Protein AF-A0A9P0CYR9-F1 (afdb_monomer)

Foldseek 3Di:
DLVVVVVVCVVVVHDRDDPVVVVCCCCPVVVDDPDDPDFFDQPLVVCLVPDDPVVVVVSVVVSVVVVVVVVVVVVVVVVLVVVVVVDVVRDDDDDDPRGPPPDDLVVCVVVCVDPPVCNVVVVPDDDPVPDDPPDDDPDPDDPPDDDDDD

Organism: NCBI:txid3402493

pLDDT: mean 78.31, std 15.94, range [38.94, 95.25]

Mean predicted aligned error: 15.45 Å

Radius of gyration: 25.43 Å; Cα contacts (8 Å, |Δi|>4): 50; chains: 1; bounding box: 48×39×93 Å

Structure (mmCIF, N/CA/C/O backbone):
data_AF-A0A9P0CYR9-F1
#
_entry.id   AF-A0A9P0CYR9-F1
#
loop_
_atom_site.group_PDB
_atom_site.id
_atom_site.type_symbol
_atom_site.label_atom_id
_atom_site.label_alt_id
_atom_site.label_comp_id
_atom_site.label_asym_id
_atom_site.label_entity_id
_atom_site.label_seq_id
_atom_site.pdbx_PDB_ins_code
_atom_site.Cartn_x
_atom_site.Cartn_y
_atom_site.Cartn_z
_atom_site.occupancy
_atom_site.B_iso_or_equiv
_atom_site.auth_seq_id
_atom_site.auth_comp_id
_atom_site.auth_asym_id
_atom_site.auth_atom_id
_atom_site.pdbx_PDB_model_num
ATOM 1 N N . MET A 1 1 ? -3.070 -1.957 25.810 1.00 81.44 1 MET A N 1
ATOM 2 C CA . MET A 1 1 ? -4.239 -2.705 26.328 1.00 81.44 1 MET A CA 1
ATOM 3 C C . MET A 1 1 ? -4.023 -3.271 27.723 1.00 81.44 1 MET A C 1
ATOM 5 O O . MET A 1 1 ? -4.821 -2.925 28.572 1.00 81.44 1 MET A O 1
ATOM 9 N N . TYR A 1 2 ? -2.963 -4.042 28.016 1.00 88.56 2 TYR A N 1
ATOM 10 C CA . TYR A 1 2 ? -2.731 -4.506 29.400 1.00 88.56 2 TYR A CA 1
ATOM 11 C C . TYR A 1 2 ? -2.568 -3.353 30.411 1.00 88.56 2 TYR A C 1
ATOM 13 O O . TYR A 1 2 ? -3.182 -3.387 31.467 1.00 88.56 2 TYR A O 1
ATOM 21 N N . ASN A 1 3 ? -1.827 -2.295 30.061 1.00 89.56 3 ASN A N 1
ATOM 22 C CA . ASN A 1 3 ? -1.680 -1.123 30.939 1.00 89.56 3 ASN A CA 1
ATOM 23 C C . ASN A 1 3 ? -3.030 -0.438 31.219 1.00 89.56 3 ASN A C 1
ATOM 25 O O . ASN A 1 3 ? -3.368 -0.225 32.373 1.00 89.56 3 ASN A O 1
ATOM 29 N N . LEU A 1 4 ? -3.847 -0.223 30.178 1.00 88.94 4 LEU A N 1
ATOM 30 C CA . LEU A 1 4 ? -5.212 0.311 30.312 1.00 88.94 4 LEU A CA 1
ATOM 31 C C . LEU A 1 4 ? -6.117 -0.598 31.165 1.00 88.94 4 LEU A C 1
ATOM 33 O O . LEU A 1 4 ? -6.964 -0.123 31.911 1.00 88.94 4 LEU A O 1
ATOM 37 N N . PHE A 1 5 ? -5.939 -1.920 31.072 1.00 89.75 5 PHE A N 1
ATOM 38 C CA . PHE A 1 5 ? -6.630 -2.877 31.936 1.00 89.75 5 PHE A CA 1
ATOM 39 C C . PHE A 1 5 ? -6.217 -2.707 33.405 1.00 89.75 5 PHE A C 1
ATOM 41 O O . PHE A 1 5 ? -7.084 -2.666 34.271 1.00 89.75 5 PHE A O 1
ATOM 48 N N . MET A 1 6 ? -4.921 -2.543 33.683 1.00 90.56 6 MET A N 1
ATOM 49 C CA . MET A 1 6 ? -4.426 -2.289 35.040 1.00 90.56 6 MET A CA 1
ATOM 50 C C . MET A 1 6 ? -4.926 -0.951 35.595 1.00 90.56 6 MET A C 1
ATOM 52 O O . MET A 1 6 ? -5.326 -0.891 36.754 1.00 90.56 6 MET A O 1
ATOM 56 N N . GLU A 1 7 ? -4.966 0.098 34.772 1.00 93.44 7 GLU A N 1
ATOM 57 C CA . GLU A 1 7 ? -5.565 1.392 35.127 1.00 93.44 7 GLU A CA 1
ATOM 58 C C . GLU A 1 7 ? -7.043 1.227 35.508 1.00 93.44 7 GLU A C 1
ATOM 60 O O . GLU A 1 7 ? -7.454 1.668 36.580 1.00 93.44 7 GLU A O 1
ATOM 65 N N . LYS A 1 8 ? -7.821 0.481 34.712 1.00 92.31 8 LYS A N 1
ATOM 66 C CA . LYS A 1 8 ? -9.231 0.189 35.012 1.00 92.31 8 LYS A CA 1
ATOM 67 C C . LYS A 1 8 ? -9.417 -0.641 36.286 1.00 92.31 8 LYS A C 1
ATOM 69 O O . LYS A 1 8 ? -10.364 -0.418 37.036 1.00 92.31 8 LYS A O 1
ATOM 74 N N . CYS A 1 9 ? -8.529 -1.599 36.547 1.00 91.00 9 CYS A N 1
ATOM 75 C CA . CYS A 1 9 ? -8.535 -2.365 37.793 1.00 91.00 9 CYS A CA 1
ATOM 76 C C . CYS A 1 9 ? -8.263 -1.468 39.006 1.00 91.00 9 CYS A C 1
ATOM 78 O O . CYS A 1 9 ? -8.952 -1.609 40.013 1.00 91.00 9 CYS A O 1
ATOM 80 N N . ASN A 1 10 ? -7.334 -0.515 38.890 1.00 91.12 10 ASN A N 1
ATOM 81 C CA . ASN A 1 10 ? -7.050 0.456 39.946 1.00 91.12 10 ASN A CA 1
ATOM 82 C C . ASN A 1 10 ? -8.242 1.388 40.206 1.00 91.12 10 ASN A C 1
ATOM 84 O O . ASN A 1 10 ? -8.596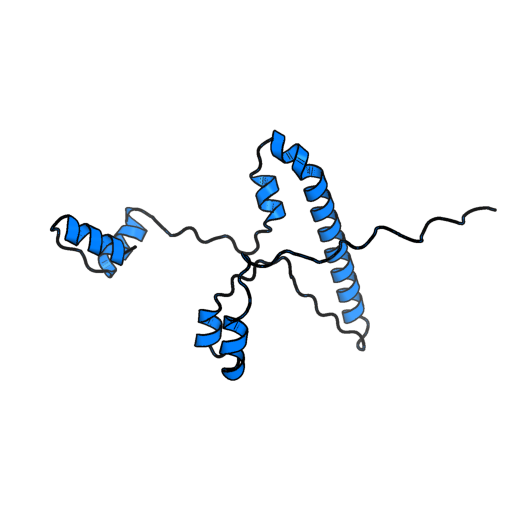 1.600 41.364 1.00 91.12 10 ASN A O 1
ATOM 88 N N . GLU A 1 11 ? -8.897 1.892 39.154 1.00 94.00 11 GLU A N 1
ATOM 89 C CA . GLU A 1 11 ? -10.124 2.699 39.273 1.00 94.00 11 GLU A CA 1
ATOM 90 C C . GLU A 1 11 ? -11.246 1.942 39.996 1.00 94.00 11 GLU A C 1
ATOM 92 O O . GLU A 1 11 ? -11.942 2.502 40.837 1.00 94.00 11 GLU A O 1
ATOM 97 N N . ASN A 1 12 ? -11.396 0.651 39.698 1.00 91.50 12 ASN A N 1
ATOM 98 C CA . ASN A 1 12 ? -12.435 -0.205 40.266 1.00 91.50 12 ASN A CA 1
ATOM 99 C C . ASN A 1 12 ? -12.004 -0.910 41.570 1.00 91.50 12 ASN A C 1
ATOM 101 O O . ASN A 1 12 ? -12.670 -1.861 41.982 1.00 91.50 12 ASN A O 1
ATOM 105 N N . GLN A 1 13 ? -10.873 -0.521 42.179 1.00 88.50 13 GLN A N 1
ATOM 106 C CA . GLN A 1 13 ? -10.292 -1.148 43.383 1.00 88.50 13 GLN A CA 1
ATOM 107 C C . GLN A 1 13 ? -10.220 -2.686 43.316 1.00 88.50 13 GLN A C 1
ATOM 109 O O . GLN A 1 13 ? -10.402 -3.395 44.305 1.00 88.50 13 GLN A O 1
ATOM 114 N N . SER A 1 14 ? -9.967 -3.218 42.125 1.00 86.62 14 SER A N 1
ATOM 115 C CA . SER A 1 14 ? -9.907 -4.649 41.849 1.00 86.62 14 SER A CA 1
ATOM 116 C C . SER A 1 14 ? -8.460 -5.096 41.668 1.00 86.62 14 SER A C 1
ATOM 118 O O . SER A 1 14 ? -7.631 -4.370 41.121 1.00 86.62 14 SER A O 1
ATOM 120 N N . ILE A 1 15 ? -8.145 -6.320 42.090 1.00 88.25 15 ILE A N 1
ATOM 121 C CA . ILE A 1 15 ? -6.801 -6.882 41.920 1.00 88.25 15 ILE A CA 1
ATOM 122 C C . ILE A 1 15 ? -6.607 -7.264 40.448 1.00 88.25 15 ILE A C 1
ATOM 124 O O . ILE A 1 15 ? -7.309 -8.127 39.918 1.00 88.25 15 ILE A O 1
ATOM 128 N N . GLY A 1 16 ? -5.644 -6.620 39.786 1.00 87.00 16 GLY A N 1
ATOM 129 C CA . GLY A 1 16 ? -5.248 -6.961 38.422 1.00 87.00 16 GLY A CA 1
ATOM 130 C C . GLY A 1 16 ? -4.585 -8.339 38.346 1.00 87.00 16 GLY A C 1
ATOM 131 O O . GLY A 1 16 ? -3.826 -8.737 39.229 1.00 87.00 16 GLY A O 1
ATOM 132 N N . VAL A 1 17 ? -4.861 -9.081 37.274 1.00 91.88 17 VAL A N 1
ATOM 133 C CA . VAL A 1 17 ? -4.193 -10.362 36.996 1.00 91.88 17 VAL A CA 1
ATOM 134 C C . VAL A 1 17 ? -2.848 -10.147 36.305 1.00 91.88 17 VAL A C 1
ATOM 136 O O . VAL A 1 17 ? -2.612 -9.106 35.699 1.00 91.88 17 VAL A O 1
ATOM 139 N N . SER A 1 18 ? -1.977 -11.160 36.330 1.00 92.44 18 SER A N 1
ATOM 140 C CA . SER A 1 18 ? -0.690 -11.097 35.633 1.00 92.44 18 SER A CA 1
ATOM 141 C C . SER A 1 18 ? -0.849 -10.943 34.114 1.00 92.44 18 SER A C 1
ATOM 143 O O . SER A 1 18 ? -1.798 -11.442 33.500 1.00 92.44 18 SER A O 1
ATOM 145 N N . MET A 1 19 ? 0.143 -10.311 33.481 1.00 90.38 19 MET A N 1
ATOM 146 C CA . MET A 1 19 ? 0.186 -10.074 32.033 1.00 90.38 19 MET A CA 1
ATOM 147 C C . MET A 1 19 ? 0.022 -11.351 31.198 1.00 90.38 19 MET A C 1
ATOM 149 O O . MET A 1 19 ? -0.599 -11.321 30.134 1.00 90.38 19 MET A O 1
ATOM 153 N N . ILE A 1 20 ? 0.566 -12.474 31.674 1.00 91.88 20 ILE A N 1
ATOM 154 C CA . ILE A 1 20 ? 0.470 -13.773 30.997 1.00 91.88 20 ILE A CA 1
ATOM 155 C C . ILE A 1 20 ? -0.984 -14.254 31.002 1.00 91.88 20 ILE A C 1
ATOM 157 O O . ILE A 1 20 ? -1.524 -14.604 29.951 1.00 91.88 20 ILE A O 1
ATOM 161 N N . THR A 1 21 ? -1.636 -14.208 32.165 1.00 90.94 21 THR A N 1
ATOM 162 C CA . THR A 1 21 ? -3.043 -14.592 32.318 1.00 90.94 21 THR A CA 1
ATOM 163 C C . THR A 1 21 ? -3.951 -13.695 31.487 1.00 90.94 21 THR A C 1
ATOM 165 O O . THR A 1 21 ? -4.802 -14.208 30.762 1.00 90.94 21 THR A O 1
ATOM 168 N N . TYR A 1 22 ? -3.718 -12.378 31.512 1.00 91.81 22 TYR A N 1
ATOM 169 C CA . TYR A 1 22 ? -4.450 -11.418 30.687 1.00 91.81 22 TYR A CA 1
ATOM 170 C C . TYR A 1 22 ? -4.331 -11.744 29.194 1.00 91.81 22 TYR A C 1
ATOM 172 O O . TYR A 1 22 ? -5.344 -11.864 28.513 1.00 91.81 22 TYR A O 1
ATOM 180 N N . ARG A 1 23 ? -3.107 -11.937 28.679 1.00 88.25 23 ARG A N 1
ATOM 181 C CA . ARG A 1 23 ? -2.881 -12.250 27.258 1.00 88.25 23 ARG A CA 1
ATOM 182 C C . ARG A 1 23 ? -3.541 -13.556 26.839 1.00 88.25 23 ARG A C 1
ATOM 184 O O . ARG A 1 23 ? -4.106 -13.605 25.751 1.00 88.25 23 ARG A O 1
ATOM 191 N N . ARG A 1 24 ? -3.471 -14.586 27.689 1.00 88.62 24 ARG A N 1
ATOM 192 C CA . ARG A 1 24 ? -4.125 -15.871 27.434 1.00 88.62 24 ARG A CA 1
ATOM 193 C C . ARG A 1 24 ? -5.628 -15.670 27.290 1.00 88.62 24 ARG A C 1
ATOM 195 O O . ARG A 1 24 ? -6.148 -15.930 26.220 1.00 88.62 24 ARG A O 1
ATOM 202 N N . ILE A 1 25 ? -6.286 -15.103 28.301 1.00 89.31 25 ILE A N 1
ATOM 203 C CA . ILE A 1 25 ? -7.741 -14.890 28.295 1.00 89.31 25 ILE A CA 1
ATOM 204 C C . ILE A 1 25 ? -8.171 -14.004 27.116 1.00 89.31 25 ILE A C 1
ATOM 206 O O . ILE A 1 25 ? -9.111 -14.336 26.399 1.00 89.31 25 ILE A O 1
ATOM 210 N N . PHE A 1 26 ? -7.458 -12.901 26.878 1.00 88.00 26 PHE A N 1
ATOM 211 C CA . PHE A 1 26 ? -7.749 -11.971 25.786 1.00 88.00 26 PHE A CA 1
ATOM 212 C C . PHE A 1 26 ? -7.683 -12.652 24.409 1.00 88.00 26 PHE A C 1
ATOM 214 O O . PHE A 1 26 ? -8.552 -12.434 23.568 1.00 88.00 26 PHE A O 1
ATOM 221 N N . GLY A 1 27 ? -6.670 -13.496 24.194 1.00 82.25 27 GLY A N 1
ATOM 222 C CA . GLY A 1 27 ? -6.448 -14.179 22.922 1.00 82.25 27 GLY A CA 1
ATOM 223 C C . GLY A 1 27 ? -7.226 -15.484 22.737 1.00 82.25 27 GLY A C 1
ATOM 224 O O . GLY A 1 27 ? -7.511 -15.827 21.597 1.00 82.25 27 GLY A O 1
ATOM 225 N N . THR A 1 28 ? -7.561 -16.219 23.803 1.00 84.69 28 THR A N 1
ATOM 226 C CA . THR A 1 28 ? -8.209 -17.543 23.703 1.00 84.69 28 THR A CA 1
ATOM 227 C C . THR A 1 28 ? -9.697 -17.507 24.020 1.00 84.69 28 THR A C 1
ATOM 229 O O . THR A 1 28 ? -10.479 -18.051 23.252 1.00 84.69 28 THR A O 1
ATOM 232 N N . GLU A 1 29 ? -10.099 -16.854 25.113 1.00 85.81 29 GLU A N 1
ATOM 233 C CA . GLU 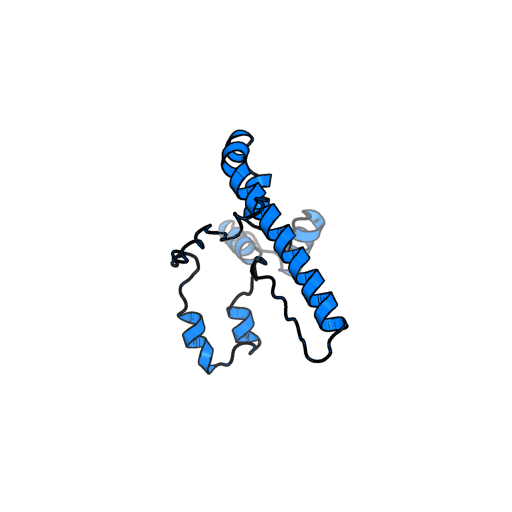A 1 29 ? -11.497 -16.859 25.577 1.00 85.81 29 GLU A CA 1
ATOM 234 C C . GLU A 1 29 ? -12.339 -15.837 24.816 1.00 85.81 29 GLU A C 1
ATOM 236 O O . GLU A 1 29 ? -13.432 -16.133 24.345 1.00 85.81 29 GLU A O 1
ATOM 241 N N . TYR A 1 30 ? -11.806 -14.626 24.649 1.00 84.00 30 TYR A N 1
ATOM 242 C CA . TYR A 1 30 ? -12.479 -13.575 23.884 1.00 84.00 30 TYR A CA 1
ATOM 243 C C . TYR A 1 30 ? -12.152 -13.633 22.392 1.00 84.00 30 TYR A C 1
ATOM 245 O O . TYR A 1 30 ? -12.805 -12.959 21.597 1.00 84.00 30 TYR A O 1
ATOM 253 N N . ASN A 1 31 ? -11.119 -14.403 22.02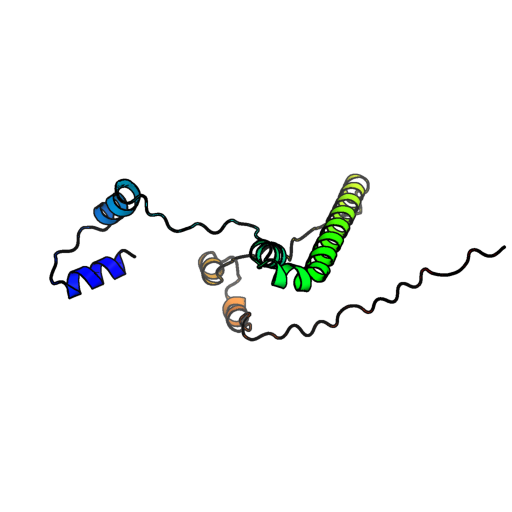1 1.00 80.12 31 ASN A N 1
ATOM 254 C CA . ASN A 1 31 ? -10.563 -14.473 20.669 1.00 80.12 31 ASN A CA 1
ATOM 255 C C . ASN A 1 31 ? -10.341 -13.077 20.051 1.00 80.12 31 ASN A C 1
ATOM 257 O O . ASN A 1 31 ? -10.485 -12.857 18.845 1.00 80.12 31 ASN A O 1
ATOM 261 N N . MET A 1 32 ? -10.025 -12.098 20.905 1.00 80.25 32 MET A N 1
ATOM 262 C CA . MET A 1 32 ? -9.778 -10.730 20.494 1.00 80.25 32 MET A CA 1
ATOM 263 C C . MET A 1 32 ? -8.317 -10.634 20.086 1.00 80.25 32 MET A C 1
ATOM 265 O O . MET A 1 32 ? -7.392 -10.870 20.863 1.00 80.25 32 MET A O 1
ATOM 269 N N . SER A 1 33 ? -8.101 -10.268 18.833 1.00 76.25 33 SER A N 1
ATOM 270 C CA . SER A 1 33 ? -6.782 -9.942 18.318 1.00 76.25 33 SER A CA 1
ATOM 271 C C . SER A 1 33 ? -6.821 -8.550 17.714 1.00 76.25 33 SER A C 1
ATOM 273 O O . SER A 1 33 ? -7.857 -8.084 17.238 1.00 76.25 33 SER A O 1
ATOM 275 N N . PHE A 1 34 ? -5.688 -7.852 17.757 1.00 75.44 34 PHE A N 1
ATOM 276 C CA . PHE A 1 34 ? -5.584 -6.599 17.028 1.00 75.44 34 PHE A CA 1
ATOM 277 C C . PHE A 1 34 ? -5.717 -6.892 15.541 1.00 75.44 34 PHE A C 1
ATOM 279 O O . PHE A 1 34 ? -5.024 -7.768 15.013 1.00 75.44 34 PHE A O 1
ATOM 286 N N . PHE A 1 35 ? -6.591 -6.135 14.878 1.00 75.88 35 PHE A N 1
ATOM 287 C CA . PHE A 1 35 ? -6.680 -6.156 13.431 1.00 75.88 35 PHE A CA 1
ATOM 288 C C . PHE A 1 35 ? -5.291 -5.882 12.865 1.00 75.88 35 PHE A C 1
ATOM 290 O O . PHE A 1 35 ? -4.708 -4.825 13.105 1.00 75.88 35 PHE A O 1
ATOM 297 N N . LYS A 1 36 ? -4.744 -6.860 12.147 1.00 67.94 36 LYS A N 1
ATOM 298 C CA . LYS A 1 36 ? -3.510 -6.678 11.395 1.00 67.94 36 LYS A CA 1
ATOM 299 C C . LYS A 1 36 ? -3.908 -6.005 10.086 1.00 67.94 36 LYS A C 1
ATOM 301 O O . LYS A 1 36 ? -4.611 -6.647 9.300 1.00 67.94 36 LYS A O 1
ATOM 306 N N . PRO A 1 37 ? -3.505 -4.744 9.842 1.00 67.50 37 PRO A N 1
ATOM 307 C CA . PRO A 1 37 ? -3.749 -4.115 8.557 1.00 67.50 37 PRO A CA 1
ATOM 308 C C . PRO A 1 37 ? -3.203 -5.022 7.460 1.00 67.50 37 PRO A C 1
ATOM 310 O O . PRO A 1 37 ? -2.096 -5.557 7.580 1.00 67.50 37 PRO A O 1
ATOM 313 N N . LYS A 1 38 ? -3.994 -5.239 6.409 1.00 67.88 38 LYS A N 1
ATOM 314 C CA . LYS A 1 38 ? -3.484 -5.953 5.240 1.00 67.88 38 LYS A CA 1
ATOM 315 C C . LYS A 1 38 ? -2.338 -5.118 4.665 1.00 67.88 38 LYS A C 1
ATOM 317 O O . LYS A 1 38 ? -2.480 -3.904 4.523 1.00 67.88 38 LYS A O 1
ATOM 322 N N . LYS A 1 39 ? -1.213 -5.770 4.372 1.00 63.88 39 LYS A N 1
ATOM 323 C CA . LYS A 1 39 ? -0.114 -5.144 3.631 1.00 63.88 39 LYS A CA 1
ATOM 324 C C . LYS A 1 39 ? -0.595 -4.818 2.208 1.00 63.88 39 LYS A C 1
ATOM 326 O O . LYS A 1 39 ? -1.517 -5.469 1.717 1.00 63.88 39 LYS A O 1
ATOM 331 N N . ASP A 1 40 ? -0.005 -3.790 1.603 1.00 64.88 40 ASP A N 1
ATOM 332 C CA . ASP A 1 40 ? -0.176 -3.434 0.184 1.00 64.88 40 ASP A CA 1
ATOM 333 C C . ASP A 1 40 ? -1.593 -3.000 -0.225 1.00 64.88 40 ASP A C 1
ATOM 335 O O . ASP A 1 40 ? -2.108 -3.367 -1.282 1.00 64.88 40 ASP A O 1
ATOM 339 N N . GLN A 1 41 ? -2.258 -2.201 0.613 1.00 71.44 41 GLN A N 1
ATOM 340 C CA . GLN A 1 41 ? -3.527 -1.593 0.227 1.00 71.44 41 GLN A CA 1
ATOM 341 C C . GLN A 1 41 ? -3.329 -0.211 -0.402 1.00 71.44 41 GLN A C 1
ATOM 343 O O . GLN A 1 41 ? -2.866 0.719 0.255 1.00 71.44 41 GLN A O 1
ATOM 348 N N . CYS A 1 42 ? -3.751 -0.062 -1.658 1.00 82.94 42 CYS A N 1
ATOM 349 C CA . CYS A 1 42 ? -3.817 1.234 -2.326 1.00 82.94 42 CYS A CA 1
ATOM 350 C C . CYS A 1 42 ? -4.962 2.078 -1.740 1.00 82.94 42 CYS A C 1
ATOM 352 O O . CYS A 1 42 ? -6.110 1.623 -1.685 1.00 82.94 42 CYS A O 1
ATOM 354 N N . SER A 1 43 ? -4.660 3.315 -1.331 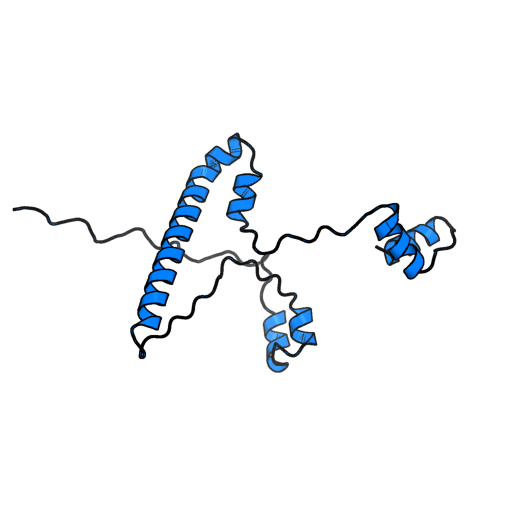1.00 82.19 43 SER A N 1
ATOM 355 C CA . SER A 1 43 ? -5.638 4.269 -0.793 1.00 82.19 43 SER A CA 1
ATOM 356 C C . SER A 1 43 ? -6.765 4.548 -1.787 1.00 82.19 43 SER A C 1
ATOM 358 O O . SER A 1 43 ? -7.927 4.409 -1.421 1.00 82.19 43 SER A O 1
ATOM 360 N N . THR A 1 44 ? -6.436 4.816 -3.054 1.00 86.06 44 THR A N 1
ATOM 361 C CA . THR A 1 44 ? -7.410 5.099 -4.122 1.00 86.06 44 THR A CA 1
ATOM 362 C C . THR A 1 44 ? -8.327 3.908 -4.406 1.00 86.06 44 THR A C 1
ATOM 364 O O . THR A 1 44 ? -9.539 4.071 -4.531 1.00 86.06 44 THR A O 1
ATOM 367 N N . CYS A 1 45 ? -7.779 2.687 -4.456 1.00 87.88 45 CYS A N 1
ATOM 368 C CA . CYS A 1 45 ? -8.589 1.477 -4.631 1.00 87.88 45 CYS A CA 1
ATOM 3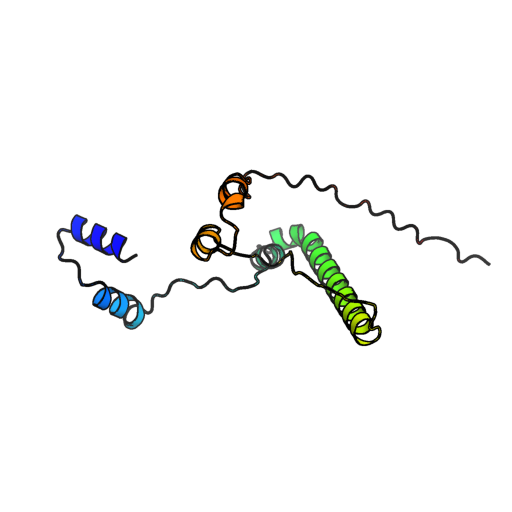69 C C . CYS A 1 45 ? -9.534 1.248 -3.445 1.00 87.88 45 CYS A C 1
ATOM 371 O O . CYS A 1 45 ? -10.704 0.918 -3.633 1.00 87.88 45 CYS A O 1
ATOM 373 N N . ASN A 1 46 ? -9.029 1.418 -2.222 1.00 87.81 46 ASN A N 1
ATOM 374 C CA . ASN A 1 46 ? -9.811 1.245 -1.003 1.00 87.81 46 ASN A CA 1
ATOM 375 C C . ASN A 1 46 ? -10.930 2.280 -0.876 1.00 87.81 46 ASN A C 1
ATOM 377 O O . ASN A 1 46 ? -12.038 1.926 -0.481 1.00 87.81 46 ASN A O 1
ATOM 381 N N . GLU A 1 47 ? -10.624 3.541 -1.174 1.00 88.44 47 GLU A N 1
ATOM 382 C CA . GLU A 1 47 ? -11.569 4.655 -1.153 1.00 88.44 47 GLU A CA 1
ATOM 383 C C . GLU A 1 47 ? -12.721 4.375 -2.117 1.00 88.44 47 GLU A C 1
ATOM 385 O O . GLU A 1 47 ? -13.876 4.349 -1.701 1.00 88.44 47 GLU A O 1
ATOM 390 N N . TYR A 1 48 ? -12.407 4.002 -3.362 1.00 90.94 48 TYR A N 1
ATOM 391 C CA . TYR A 1 48 ? -13.423 3.645 -4.347 1.00 90.94 48 TYR A CA 1
ATOM 392 C C . TYR A 1 48 ? -14.262 2.429 -3.932 1.00 90.94 48 TYR A C 1
ATOM 394 O O . TYR A 1 48 ? -15.477 2.420 -4.113 1.00 90.94 48 TYR A O 1
ATOM 402 N N . GLN A 1 49 ? -13.651 1.387 -3.357 1.00 87.94 49 GLN A N 1
ATOM 403 C CA . GLN A 1 49 ? -14.386 0.188 -2.935 1.00 87.94 49 GLN A CA 1
ATOM 404 C C . GLN A 1 49 ? -15.364 0.465 -1.789 1.00 87.94 49 GLN A C 1
ATOM 406 O O . GLN A 1 49 ? -16.477 -0.070 -1.805 1.00 87.94 49 GLN A O 1
ATOM 411 N N . LYS A 1 50 ? -14.947 1.286 -0.817 1.00 89.06 50 LYS A N 1
ATOM 412 C CA . LYS A 1 50 ? -15.722 1.628 0.384 1.00 89.06 50 LYS A CA 1
ATOM 413 C C . LYS A 1 50 ? -16.738 2.750 0.159 1.00 89.06 50 LYS A C 1
ATOM 415 O O . LYS A 1 50 ? -17.653 2.867 0.966 1.00 89.06 50 LYS A O 1
ATOM 420 N N . ALA A 1 51 ? -16.580 3.540 -0.900 1.00 90.00 51 ALA A N 1
ATOM 421 C CA . ALA A 1 51 ? -17.488 4.621 -1.255 1.00 90.00 51 ALA A CA 1
ATOM 422 C C . ALA A 1 51 ? -18.922 4.123 -1.514 1.00 90.00 51 ALA A C 1
ATOM 424 O O . ALA A 1 51 ? -19.148 3.015 -2.027 1.00 90.00 51 ALA A O 1
ATOM 425 N N . SER A 1 52 ? -19.892 4.970 -1.173 1.00 90.31 52 SER A N 1
ATOM 426 C CA . SER A 1 52 ? -21.308 4.772 -1.486 1.00 90.31 52 SER A CA 1
ATOM 427 C C . SER A 1 52 ? -21.566 4.832 -2.998 1.00 90.31 52 SER A C 1
ATOM 429 O O . SER A 1 52 ? -20.701 5.210 -3.788 1.00 90.31 52 SER A O 1
ATOM 431 N N . THR A 1 53 ? -22.761 4.436 -3.439 1.00 88.19 53 THR A N 1
ATOM 432 C CA . THR A 1 53 ? -23.103 4.397 -4.872 1.00 88.19 53 THR A CA 1
ATOM 433 C C . THR A 1 53 ? -23.002 5.774 -5.538 1.00 88.19 53 THR A C 1
ATOM 435 O O . THR A 1 53 ? -22.574 5.858 -6.686 1.00 88.19 53 THR A O 1
ATOM 438 N N . GLU A 1 54 ? -23.337 6.845 -4.815 1.00 88.50 54 GLU A N 1
ATOM 439 C CA . GLU A 1 54 ? -23.258 8.228 -5.304 1.00 88.50 54 GLU A CA 1
ATOM 440 C C . GLU A 1 54 ? -21.806 8.722 -5.376 1.00 88.50 54 GLU A C 1
ATOM 442 O O . GLU A 1 54 ? -21.368 9.221 -6.411 1.00 88.50 54 GLU A O 1
ATOM 447 N N . GLU A 1 55 ? -21.010 8.490 -4.329 1.00 87.75 55 GLU A N 1
ATOM 448 C CA . GLU A 1 55 ? -19.580 8.838 -4.297 1.00 87.75 55 GLU A CA 1
ATOM 449 C C . GLU A 1 55 ? -18.761 8.038 -5.320 1.00 87.75 55 GLU A C 1
ATOM 451 O O . GLU A 1 55 ? -17.777 8.519 -5.880 1.00 87.75 55 GLU A O 1
ATOM 456 N N . LYS A 1 56 ? -19.178 6.809 -5.636 1.00 90.31 56 LYS A N 1
ATOM 457 C CA . LYS A 1 56 ? -18.555 6.024 -6.707 1.00 90.31 56 LYS A CA 1
ATOM 458 C C . LYS A 1 56 ? -18.724 6.665 -8.073 1.00 90.31 56 LYS A C 1
ATOM 460 O O . LYS A 1 56 ? -17.861 6.447 -8.917 1.00 90.31 56 LYS A O 1
ATOM 465 N N . LEU A 1 57 ? -19.797 7.417 -8.324 1.00 90.31 57 LEU A N 1
ATOM 466 C CA . LEU A 1 57 ? -19.981 8.099 -9.606 1.00 90.31 57 LEU A CA 1
ATOM 467 C C . LEU A 1 57 ? -18.971 9.235 -9.765 1.00 90.31 57 LEU A C 1
ATOM 469 O O . LEU A 1 57 ? -18.347 9.329 -10.821 1.00 90.31 57 LEU A O 1
ATOM 473 N N . SER A 1 58 ? -18.746 10.026 -8.712 1.00 89.25 58 SER A N 1
ATOM 474 C CA . SER A 1 58 ? -17.753 11.107 -8.734 1.00 89.25 58 SER A CA 1
ATOM 475 C C . SER A 1 58 ? -16.318 10.574 -8.782 1.00 89.25 58 SER A C 1
ATOM 477 O O . SER A 1 58 ? -15.487 11.094 -9.523 1.00 89.25 58 SER A O 1
ATOM 479 N N . LEU A 1 59 ? -16.026 9.477 -8.076 1.00 91.00 59 LEU A N 1
ATOM 480 C CA . LEU A 1 59 ? -14.694 8.862 -8.053 1.00 91.00 59 LEU A CA 1
ATOM 481 C C . LEU A 1 59 ? -14.400 7.952 -9.259 1.00 91.00 59 LEU A C 1
ATOM 483 O O . LEU A 1 59 ? -13.263 7.507 -9.423 1.00 91.00 59 LEU A O 1
ATOM 487 N N . LYS A 1 60 ? -15.392 7.655 -10.112 1.00 92.19 60 LYS A N 1
ATOM 488 C CA . LYS A 1 60 ? -15.264 6.681 -11.213 1.00 92.19 60 LYS A CA 1
ATOM 489 C C . LYS A 1 60 ? -14.164 7.047 -12.201 1.00 92.19 60 LYS A C 1
ATOM 491 O O . LYS A 1 60 ? -13.416 6.164 -12.617 1.00 92.19 60 LYS A O 1
ATOM 496 N N . LEU A 1 61 ? -14.084 8.323 -12.579 1.00 93.38 61 LEU A N 1
ATOM 497 C CA . LEU A 1 61 ? -13.102 8.807 -13.549 1.00 93.38 61 LEU A CA 1
ATOM 498 C C . LEU A 1 61 ? -11.680 8.643 -12.998 1.00 93.38 61 LEU A C 1
ATOM 500 O O . LEU A 1 61 ? -10.881 7.905 -13.570 1.00 93.38 61 LEU A O 1
ATOM 504 N N . LYS A 1 62 ? -11.438 9.184 -11.800 1.00 90.94 62 LYS A N 1
ATOM 505 C CA . LYS A 1 62 ? -10.169 9.058 -11.070 1.00 90.94 62 LYS A CA 1
ATOM 506 C C . LYS A 1 62 ? -9.748 7.600 -10.864 1.00 90.94 62 LYS A C 1
ATOM 508 O O . LYS A 1 62 ? -8.572 7.253 -10.977 1.00 90.94 62 LYS A O 1
ATOM 513 N N . TYR A 1 63 ? -10.703 6.718 -10.564 1.00 92.56 63 TYR A N 1
ATOM 514 C CA . TYR A 1 63 ? -10.433 5.290 -10.416 1.00 92.56 63 TYR A CA 1
ATOM 515 C C . TYR A 1 63 ? -10.040 4.629 -11.746 1.00 92.56 63 TYR A C 1
ATOM 517 O O . TYR A 1 63 ? -9.118 3.814 -11.777 1.00 92.56 63 TYR A O 1
ATOM 525 N N . LYS A 1 64 ? -10.689 5.000 -12.856 1.00 94.19 64 LYS A N 1
ATOM 526 C CA . LYS A 1 64 ? -10.357 4.494 -14.194 1.00 94.19 64 LYS A CA 1
ATOM 527 C C . LYS A 1 64 ? -8.945 4.908 -14.616 1.00 94.19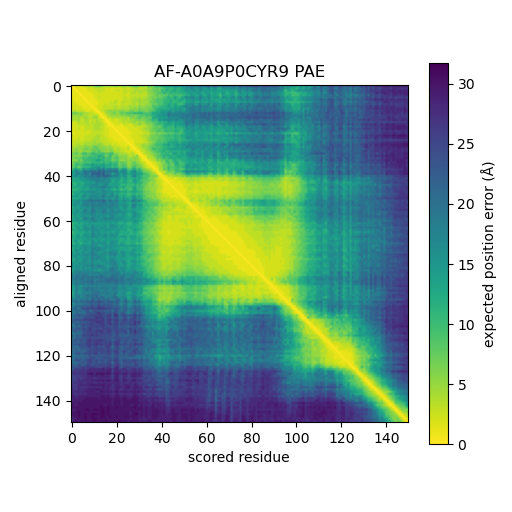 64 LYS A C 1
ATOM 529 O O . LYS A 1 64 ? -8.171 4.052 -15.036 1.00 94.19 64 LYS A O 1
ATOM 534 N N . GLU A 1 65 ? -8.587 6.174 -14.435 1.00 93.75 65 GLU A N 1
ATOM 535 C CA . GLU A 1 65 ? -7.235 6.684 -14.712 1.00 93.75 65 GLU A CA 1
ATOM 536 C C . GLU A 1 65 ? -6.173 5.992 -13.851 1.00 93.75 65 GLU A C 1
ATOM 538 O O . GLU A 1 65 ? -5.080 5.669 -14.315 1.00 93.75 65 GLU A O 1
ATOM 543 N N . HIS A 1 66 ? -6.484 5.728 -12.578 1.00 91.94 66 HIS A N 1
ATOM 544 C CA . HIS A 1 66 ? -5.608 4.960 -11.696 1.00 91.94 66 HIS A CA 1
ATOM 545 C C . HIS A 1 66 ? -5.344 3.544 -12.240 1.00 91.94 66 HIS A C 1
ATOM 547 O O . HIS A 1 66 ? -4.196 3.094 -12.241 1.00 91.94 66 HIS A O 1
ATOM 553 N N . LEU A 1 67 ? -6.376 2.855 -12.740 1.00 92.50 67 LEU A N 1
ATOM 554 C CA . LEU A 1 67 ? -6.226 1.529 -13.348 1.00 92.50 67 LEU A CA 1
ATOM 555 C C . LEU A 1 67 ? -5.403 1.572 -14.640 1.00 92.50 67 LEU A C 1
ATOM 557 O O . LEU A 1 67 ? -4.507 0.748 -14.805 1.00 92.50 67 LEU A O 1
ATOM 561 N N . GLN A 1 68 ? -5.639 2.557 -15.507 1.00 94.25 68 GLN A N 1
ATOM 562 C CA . GLN A 1 68 ? -4.870 2.720 -16.746 1.00 94.25 68 GLN A CA 1
ATOM 563 C C . GLN A 1 68 ? -3.381 2.952 -16.464 1.00 94.25 68 GLN A C 1
ATOM 565 O O . GLN A 1 68 ? -2.525 2.279 -17.036 1.00 94.25 68 GLN A O 1
ATOM 570 N N . ARG A 1 69 ? -3.051 3.836 -15.513 1.00 90.81 69 ARG A N 1
ATOM 571 C CA . ARG A 1 69 ? -1.658 4.073 -15.097 1.00 90.81 69 ARG A CA 1
ATOM 572 C C . ARG A 1 69 ? -1.002 2.824 -14.518 1.00 90.81 69 ARG A C 1
ATOM 574 O O . ARG A 1 69 ? 0.171 2.563 -14.782 1.00 90.81 69 ARG A O 1
ATOM 581 N N . LYS A 1 70 ? -1.752 2.038 -13.743 1.00 90.56 70 LYS A N 1
ATOM 582 C CA . LYS A 1 70 ? -1.279 0.754 -13.217 1.00 90.56 70 LYS A CA 1
ATOM 583 C C . LYS A 1 70 ? -0.934 -0.210 -14.353 1.00 90.56 70 LYS A C 1
ATOM 585 O O . LYS A 1 70 ? 0.132 -0.818 -14.317 1.00 90.56 70 LYS A O 1
ATOM 590 N N . GLU A 1 71 ? -1.808 -0.352 -15.343 1.00 93.38 71 GLU A N 1
ATOM 591 C CA . GLU A 1 71 ? -1.586 -1.236 -16.493 1.00 93.38 71 GLU A CA 1
ATOM 592 C C . GLU A 1 71 ? -0.376 -0.797 -17.323 1.00 93.38 71 GLU A C 1
ATOM 594 O O . GLU A 1 71 ? 0.497 -1.619 -17.604 1.00 93.38 71 GLU A O 1
ATOM 599 N N . ALA A 1 72 ? -0.263 0.500 -17.624 1.00 92.75 72 ALA A N 1
ATOM 600 C CA . ALA A 1 72 ? 0.877 1.063 -18.347 1.00 92.75 72 ALA A CA 1
ATOM 601 C C . ALA A 1 72 ? 2.206 0.828 -17.605 1.00 92.75 72 ALA A C 1
ATOM 603 O O . ALA A 1 72 ? 3.173 0.342 -18.188 1.00 92.75 72 ALA A O 1
ATOM 604 N N . SER A 1 73 ? 2.240 1.088 -16.295 1.00 90.19 73 SER A N 1
ATOM 605 C CA . SER A 1 73 ? 3.427 0.851 -15.462 1.00 90.19 73 SER A CA 1
ATOM 606 C C . SER A 1 73 ? 3.837 -0.626 -15.441 1.00 90.19 73 SER A C 1
ATOM 608 O O . SER A 1 73 ? 5.016 -0.958 -15.584 1.00 90.19 73 SER A O 1
ATOM 610 N N . MET A 1 74 ? 2.866 -1.538 -15.328 1.00 90.44 74 MET A N 1
ATOM 611 C CA . MET A 1 74 ? 3.133 -2.978 -15.352 1.00 90.44 74 MET A CA 1
ATOM 612 C C . MET A 1 74 ? 3.650 -3.454 -16.712 1.00 90.44 74 MET A C 1
ATOM 614 O O . MET A 1 74 ? 4.555 -4.290 -16.742 1.00 90.44 74 MET A O 1
ATOM 618 N N . LYS A 1 75 ? 3.128 -2.901 -17.813 1.00 94.56 75 LYS A N 1
ATOM 619 C CA . LYS A 1 75 ? 3.609 -3.181 -19.170 1.00 94.56 75 LYS A CA 1
ATOM 620 C C . LYS A 1 75 ? 5.060 -2.727 -19.348 1.00 94.56 75 LYS A C 1
ATOM 622 O O . LYS A 1 75 ? 5.903 -3.549 -19.699 1.00 94.56 75 LYS A O 1
ATOM 627 N N . ASN A 1 76 ? 5.373 -1.479 -18.995 1.00 92.88 76 ASN A N 1
ATOM 628 C CA . ASN A 1 76 ? 6.733 -0.935 -19.092 1.00 92.88 76 ASN A CA 1
ATOM 629 C C . ASN A 1 76 ? 7.725 -1.747 -18.249 1.00 92.88 76 ASN A C 1
ATOM 631 O O . ASN A 1 76 ? 8.806 -2.104 -18.710 1.00 92.88 76 ASN A O 1
ATOM 635 N N . LYS A 1 77 ? 7.327 -2.132 -17.030 1.00 93.19 77 LYS A N 1
ATOM 636 C CA . LYS A 1 77 ? 8.129 -3.009 -16.168 1.00 93.19 77 LYS A CA 1
ATOM 637 C C . LYS A 1 77 ? 8.421 -4.358 -16.828 1.00 93.19 77 LYS A C 1
ATOM 639 O O . LYS A 1 77 ? 9.516 -4.898 -16.671 1.00 93.19 77 LYS A O 1
ATOM 644 N N . GLU A 1 78 ? 7.443 -4.949 -17.509 1.00 94.81 78 GLU A N 1
ATOM 645 C CA . GLU A 1 78 ? 7.628 -6.227 -18.193 1.00 94.81 78 GLU A CA 1
ATOM 646 C C . GLU A 1 78 ? 8.575 -6.097 -19.392 1.00 94.81 78 GLU A C 1
ATOM 648 O O . GLU A 1 78 ? 9.448 -6.948 -19.582 1.00 94.81 78 GLU A O 1
ATOM 653 N N . GLU A 1 79 ? 8.443 -5.024 -20.167 1.00 94.69 79 GLU A N 1
ATOM 654 C CA . GLU A 1 79 ? 9.327 -4.703 -21.290 1.00 94.69 79 GLU A CA 1
ATOM 655 C C . GLU A 1 79 ? 10.766 -4.475 -20.820 1.00 94.69 79 GLU A C 1
ATOM 657 O O . GLU A 1 79 ? 11.692 -5.119 -21.322 1.00 94.69 79 GLU A O 1
ATOM 662 N N . ASP A 1 80 ? 10.956 -3.674 -19.774 1.00 94.25 80 ASP A N 1
ATOM 663 C CA . ASP A 1 80 ? 12.260 -3.440 -19.158 1.00 94.25 80 ASP A CA 1
ATOM 664 C C . ASP A 1 80 ? 12.880 -4.727 -18.610 1.00 94.25 80 ASP A C 1
ATOM 666 O O . ASP A 1 80 ? 14.088 -4.950 -18.736 1.00 94.25 80 ASP A O 1
ATOM 670 N N . LYS A 1 81 ? 12.065 -5.618 -18.036 1.00 93.62 81 LYS A N 1
ATOM 671 C CA . LYS A 1 81 ? 12.523 -6.930 -17.566 1.00 93.62 81 LYS A CA 1
ATOM 672 C C . LYS A 1 81 ? 13.006 -7.797 -18.730 1.00 93.62 81 LYS A C 1
ATOM 674 O O . LYS A 1 81 ? 14.053 -8.435 -18.610 1.00 93.62 81 LYS A O 1
ATOM 679 N N . LYS A 1 82 ? 12.278 -7.819 -19.852 1.00 95.25 82 LYS A N 1
ATOM 680 C CA . LYS A 1 82 ? 12.679 -8.542 -21.075 1.00 95.25 82 LYS A CA 1
ATOM 681 C C . LYS A 1 82 ? 13.965 -7.957 -21.662 1.00 95.25 82 LYS A C 1
ATOM 683 O O . LYS A 1 82 ? 14.870 -8.712 -22.026 1.00 95.25 82 LYS A O 1
ATOM 688 N N . ARG A 1 83 ? 14.086 -6.628 -21.680 1.00 94.12 83 ARG A N 1
ATOM 689 C CA . ARG A 1 83 ? 15.284 -5.920 -22.143 1.00 94.12 83 ARG A CA 1
ATOM 690 C C . ARG A 1 83 ? 16.497 -6.237 -21.274 1.00 94.12 83 ARG A C 1
ATOM 692 O O . ARG A 1 83 ? 17.528 -6.625 -21.807 1.00 94.12 83 ARG A O 1
ATOM 699 N N . ALA A 1 84 ? 16.361 -6.166 -19.951 1.00 93.69 84 ALA A N 1
ATOM 700 C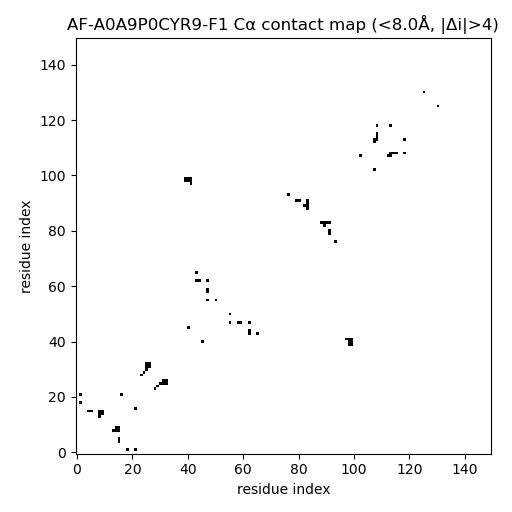 CA . ALA A 1 84 ? 17.443 -6.464 -19.007 1.00 93.69 84 ALA A CA 1
ATOM 701 C C . ALA A 1 84 ? 17.874 -7.939 -19.019 1.00 93.69 84 ALA A C 1
ATOM 703 O O . ALA A 1 84 ? 19.013 -8.251 -18.674 1.00 93.69 84 ALA A O 1
ATOM 704 N N . ALA A 1 85 ? 16.975 -8.850 -19.406 1.00 92.50 85 ALA A N 1
ATOM 705 C CA . ALA A 1 85 ? 17.307 -10.260 -19.595 1.00 92.50 85 ALA A CA 1
ATOM 706 C C . ALA A 1 85 ? 18.091 -10.510 -20.894 1.00 92.50 85 ALA A C 1
ATOM 708 O O . ALA A 1 85 ? 18.947 -11.392 -20.929 1.00 92.50 85 ALA A O 1
ATOM 709 N N . SER A 1 86 ? 17.800 -9.742 -21.947 1.00 93.62 86 SER A N 1
ATOM 710 C CA . SER A 1 86 ? 18.391 -9.924 -23.279 1.00 93.62 86 SER A CA 1
ATOM 711 C C . SER A 1 86 ? 19.719 -9.176 -23.439 1.00 93.62 86 SER A C 1
ATOM 713 O O . SER A 1 86 ? 20.652 -9.689 -24.054 1.00 93.62 86 SER A O 1
ATOM 715 N N . ASP A 1 87 ? 19.824 -7.979 -22.862 1.00 93.94 87 ASP A N 1
ATOM 716 C CA . ASP A 1 87 ? 20.983 -7.098 -22.972 1.00 93.94 87 ASP A CA 1
ATOM 717 C C . ASP A 1 87 ? 21.754 -7.031 -21.646 1.00 93.94 87 ASP A C 1
ATOM 719 O O . ASP A 1 87 ? 21.254 -6.566 -20.620 1.00 93.94 87 ASP A O 1
ATOM 723 N N . LYS A 1 88 ? 23.018 -7.470 -21.666 1.00 91.12 88 LYS A N 1
ATOM 724 C CA . LYS A 1 88 ? 23.889 -7.444 -20.481 1.00 91.12 88 LYS A CA 1
ATOM 725 C C . LYS A 1 88 ? 24.278 -6.027 -20.051 1.00 91.12 88 LYS A C 1
ATOM 727 O O . LYS A 1 88 ? 24.603 -5.861 -18.871 1.00 91.12 88 LYS A O 1
ATOM 732 N N . SER A 1 89 ? 24.242 -5.052 -20.962 1.00 94.88 89 SER A N 1
ATOM 733 C CA . SER A 1 89 ? 24.587 -3.648 -20.710 1.00 94.88 89 SER A CA 1
ATOM 734 C C . SER A 1 89 ? 23.454 -2.863 -20.041 1.00 94.88 89 SER A C 1
ATOM 736 O O . SER A 1 89 ? 23.711 -1.894 -19.331 1.00 94.88 89 SER A O 1
ATOM 738 N N . PHE A 1 90 ? 22.211 -3.327 -20.184 1.00 92.94 90 PHE A N 1
ATOM 739 C CA . PHE A 1 90 ? 21.045 -2.716 -19.561 1.00 92.94 90 PHE A CA 1
ATOM 740 C C . PHE A 1 90 ? 20.741 -3.357 -18.196 1.00 92.94 90 PHE A C 1
ATOM 742 O O . PHE A 1 90 ? 20.806 -4.578 -18.009 1.00 92.94 90 PHE A O 1
ATOM 749 N N . LYS A 1 91 ? 20.401 -2.521 -17.211 1.00 92.19 91 LYS A N 1
ATOM 750 C CA . LYS A 1 91 ? 19.914 -2.937 -15.889 1.00 92.19 91 LYS A CA 1
ATOM 751 C C . LYS A 1 91 ? 18.673 -2.118 -15.562 1.00 92.19 91 LYS A C 1
ATOM 753 O O . LYS A 1 91 ? 18.734 -0.896 -15.575 1.00 92.19 91 LYS A O 1
ATOM 758 N N . SER A 1 92 ? 17.570 -2.795 -15.254 1.00 89.94 92 SER A N 1
ATOM 759 C CA . SER A 1 92 ? 16.343 -2.151 -14.781 1.00 89.94 92 SER A CA 1
ATOM 760 C C . SER A 1 92 ? 16.204 -2.339 -13.273 1.00 89.94 92 SER A C 1
ATOM 762 O O . SER A 1 92 ? 16.412 -3.440 -12.756 1.00 89.94 92 SER A O 1
ATOM 764 N N . ILE A 1 93 ? 15.866 -1.255 -12.574 1.00 88.19 93 ILE A N 1
ATOM 765 C CA . ILE A 1 93 ? 15.517 -1.244 -11.153 1.00 88.19 93 ILE A CA 1
ATOM 766 C C . ILE A 1 93 ? 14.101 -0.687 -11.064 1.00 88.19 93 ILE A C 1
ATOM 768 O O . ILE A 1 93 ? 13.847 0.433 -11.496 1.00 88.19 93 ILE A O 1
ATOM 772 N N . THR A 1 94 ? 13.177 -1.464 -10.505 1.00 82.94 94 THR A N 1
ATOM 773 C CA . THR A 1 94 ? 11.786 -1.038 -10.328 1.00 82.94 94 THR A CA 1
ATOM 774 C C . THR A 1 94 ? 11.474 -0.899 -8.847 1.00 82.94 94 THR A C 1
ATOM 776 O O . THR A 1 94 ? 11.643 -1.855 -8.090 1.00 82.94 94 THR A O 1
ATOM 779 N N . CYS A 1 95 ? 10.962 0.263 -8.451 1.00 79.88 95 CYS A N 1
ATOM 780 C CA . CYS A 1 95 ? 10.517 0.541 -7.089 1.00 79.88 95 CYS A CA 1
ATOM 781 C C . CYS A 1 95 ? 9.014 0.831 -7.092 1.00 79.88 95 CYS A C 1
ATOM 783 O O . CYS A 1 95 ? 8.538 1.616 -7.910 1.00 79.88 95 CYS A O 1
ATOM 785 N N . ASP A 1 96 ? 8.270 0.210 -6.177 1.00 74.62 96 ASP A N 1
ATOM 786 C CA . ASP A 1 96 ? 6.853 0.514 -5.979 1.00 74.62 96 ASP A CA 1
ATOM 787 C C . ASP A 1 96 ? 6.701 1.691 -5.006 1.00 74.62 96 ASP A C 1
ATOM 789 O O . ASP A 1 96 ? 6.787 1.524 -3.788 1.00 74.62 96 ASP A O 1
ATOM 793 N N . MET A 1 97 ? 6.473 2.881 -5.560 1.00 73.38 97 MET A N 1
ATOM 794 C CA . MET A 1 97 ? 6.271 4.119 -4.797 1.00 73.38 97 MET A CA 1
ATOM 795 C C . MET A 1 97 ? 4.824 4.311 -4.319 1.00 73.38 97 MET A C 1
ATOM 797 O O . MET A 1 97 ? 4.556 5.220 -3.540 1.00 73.38 97 MET A O 1
ATOM 801 N N . GLN A 1 98 ? 3.881 3.482 -4.781 1.00 66.81 98 GLN A N 1
ATOM 802 C CA . GLN A 1 98 ? 2.494 3.502 -4.306 1.00 66.81 98 GLN A CA 1
ATOM 803 C C . GLN A 1 98 ? 2.271 2.539 -3.137 1.00 66.81 98 GLN A C 1
ATOM 805 O O . GLN A 1 98 ? 1.239 2.615 -2.463 1.00 66.81 98 GLN A O 1
ATOM 810 N N . SER A 1 99 ? 3.237 1.658 -2.862 1.00 64.06 99 SER A N 1
ATOM 811 C CA . SER A 1 99 ? 3.265 0.887 -1.627 1.00 64.06 99 SER A CA 1
ATOM 812 C C . SER A 1 99 ? 3.364 1.833 -0.426 1.00 64.06 99 SER A C 1
ATOM 814 O O . SER A 1 99 ? 4.267 2.663 -0.317 1.00 64.06 99 SER A O 1
ATOM 816 N N . VAL A 1 100 ? 2.404 1.730 0.498 1.00 59.16 100 VAL A N 1
ATOM 817 C CA . VAL A 1 100 ? 2.482 2.443 1.776 1.00 59.16 100 VAL A CA 1
ATOM 818 C C . VAL A 1 100 ? 3.583 1.774 2.591 1.00 59.16 100 VAL A C 1
ATOM 820 O O . VAL A 1 100 ? 3.343 0.807 3.318 1.00 59.16 100 VAL A O 1
ATOM 823 N N . LEU A 1 101 ? 4.807 2.279 2.450 1.00 61.66 101 LEU A N 1
ATOM 824 C CA . LEU A 1 101 ? 5.949 1.904 3.271 1.00 61.66 101 LEU A CA 1
ATOM 825 C C . LEU A 1 101 ? 5.692 2.407 4.695 1.00 61.66 101 LEU A C 1
ATOM 827 O O . LEU A 1 101 ? 6.123 3.488 5.087 1.00 61.66 101 LEU A O 1
ATOM 831 N N . GLN A 1 102 ? 4.949 1.623 5.479 1.00 57.88 102 GLN A N 1
ATOM 832 C CA . GLN A 1 102 ? 4.787 1.840 6.914 1.00 57.88 102 GLN A CA 1
ATOM 833 C C . GLN A 1 102 ? 6.109 1.522 7.605 1.00 57.88 102 GLN A C 1
ATOM 835 O O . GLN A 1 102 ? 6.271 0.468 8.219 1.00 57.88 102 GLN A O 1
ATOM 840 N N . ILE A 1 103 ? 7.080 2.413 7.458 1.00 60.78 103 ILE A N 1
ATOM 841 C CA . ILE A 1 103 ? 8.362 2.286 8.122 1.00 60.78 103 ILE A CA 1
ATOM 842 C C . ILE A 1 103 ? 8.340 3.243 9.311 1.00 60.78 103 ILE A C 1
ATOM 844 O O . ILE A 1 103 ? 8.476 4.454 9.130 1.00 60.78 103 ILE A O 1
ATOM 848 N N . PRO A 1 104 ? 8.136 2.743 10.540 1.00 61.75 104 PRO A N 1
ATOM 849 C CA . PRO A 1 104 ? 8.259 3.589 11.713 1.00 61.75 104 PRO A CA 1
ATOM 850 C C . PRO A 1 104 ? 9.718 4.041 11.831 1.00 61.75 104 PRO A C 1
ATOM 852 O O . PRO A 1 104 ? 10.625 3.231 12.021 1.00 61.75 104 PRO A O 1
ATOM 855 N N . ILE A 1 105 ? 9.937 5.354 11.727 1.00 64.44 105 ILE A N 1
ATOM 856 C CA . ILE A 1 105 ? 11.268 5.984 11.761 1.00 64.44 105 ILE A CA 1
ATOM 857 C C . ILE A 1 105 ? 12.046 5.569 13.025 1.00 64.44 105 ILE A C 1
ATOM 859 O O . ILE A 1 105 ? 13.261 5.395 12.973 1.00 64.44 105 ILE A O 1
ATOM 863 N N . SER A 1 106 ? 11.351 5.317 14.142 1.00 61.84 106 SER A N 1
ATOM 864 C CA . SER A 1 106 ? 11.965 4.816 15.379 1.00 61.84 106 SER A CA 1
ATOM 865 C C . SER A 1 106 ? 12.679 3.473 15.192 1.00 61.84 106 SER A C 1
ATOM 867 O O . SER A 1 106 ? 13.814 3.327 15.640 1.00 61.84 106 SER A O 1
ATOM 869 N N . GLN A 1 107 ? 12.083 2.528 14.454 1.00 60.31 107 GLN A N 1
ATOM 870 C CA . GLN A 1 107 ? 12.688 1.214 14.202 1.00 60.31 107 GLN A CA 1
ATOM 871 C C . GLN A 1 107 ? 13.921 1.307 13.297 1.00 60.31 107 GLN A C 1
ATOM 873 O O . GLN A 1 107 ? 14.804 0.458 13.378 1.00 60.31 107 GLN A O 1
ATOM 878 N N . LEU A 1 108 ? 14.016 2.325 12.440 1.00 64.62 108 LEU A N 1
ATOM 879 C CA . LEU A 1 108 ? 15.194 2.524 11.594 1.00 64.62 108 LEU A CA 1
ATOM 880 C C . LEU A 1 108 ? 16.389 3.058 12.386 1.00 64.62 108 LEU A C 1
ATOM 882 O O . LEU A 1 108 ? 17.524 2.641 12.146 1.00 64.62 108 LEU A O 1
ATOM 886 N N . CYS A 1 109 ? 16.124 3.965 13.327 1.00 63.12 109 CYS A N 1
ATOM 887 C CA . CYS A 1 109 ? 17.131 4.502 14.233 1.00 63.12 109 CYS A CA 1
ATOM 888 C C . CYS A 1 109 ? 17.646 3.428 15.200 1.00 63.12 109 CYS A C 1
ATOM 890 O O . CYS A 1 109 ? 18.852 3.324 15.390 1.00 63.12 109 CYS A O 1
ATOM 892 N N . GLU A 1 110 ? 16.751 2.611 15.769 1.00 69.25 110 GLU A N 1
ATOM 893 C CA . GLU A 1 110 ? 17.100 1.529 16.706 1.00 69.25 110 GLU A CA 1
ATOM 894 C C . GLU A 1 110 ? 17.932 0.421 16.045 1.00 69.25 110 GLU A C 1
ATOM 896 O O . GLU A 1 110 ? 18.844 -0.119 16.665 1.00 69.25 110 GLU A O 1
ATOM 901 N N . ASN A 1 111 ? 17.667 0.120 14.770 1.00 72.44 111 ASN A N 1
ATOM 902 C CA . ASN A 1 111 ? 18.383 -0.916 14.021 1.00 72.44 111 ASN A CA 1
ATOM 903 C C . ASN A 1 111 ? 19.621 -0.393 13.264 1.00 72.44 111 ASN A C 1
ATOM 905 O O . ASN A 1 111 ? 20.188 -1.131 12.460 1.00 72.44 111 ASN A O 1
ATOM 909 N N . ASN A 1 112 ? 20.039 0.865 13.480 1.00 68.12 112 ASN A N 1
ATOM 910 C CA . ASN A 1 112 ? 21.151 1.523 12.767 1.00 68.12 112 ASN A CA 1
ATOM 911 C C . ASN A 1 112 ? 2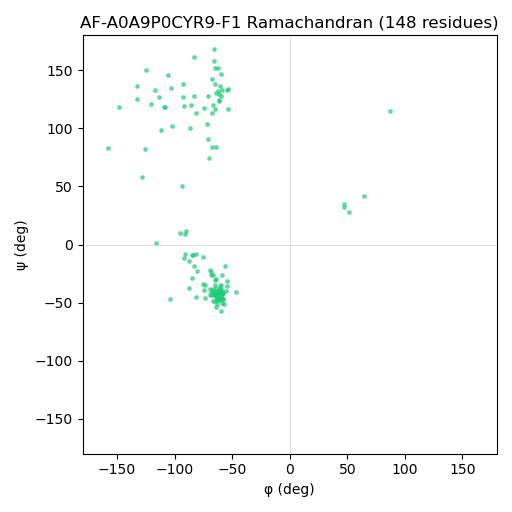1.055 1.453 11.229 1.00 68.12 112 ASN A C 1
ATOM 913 O O . ASN A 1 112 ? 22.065 1.507 10.529 1.00 68.12 112 ASN A O 1
ATOM 917 N N . ILE A 1 113 ? 19.838 1.360 10.688 1.00 76.12 113 ILE A N 1
ATOM 918 C CA . ILE A 1 113 ? 19.606 1.353 9.237 1.00 76.12 113 ILE A CA 1
ATOM 919 C C . ILE A 1 113 ? 19.818 2.765 8.672 1.00 76.12 113 ILE A C 1
ATOM 921 O O . ILE A 1 113 ? 20.342 2.922 7.571 1.00 76.12 113 ILE A O 1
ATOM 925 N N . ILE A 1 114 ? 19.461 3.801 9.442 1.00 72.31 114 ILE A N 1
ATOM 926 C CA . ILE A 1 114 ? 19.834 5.188 9.141 1.00 72.31 114 ILE A CA 1
ATOM 927 C C . ILE A 1 114 ? 21.147 5.501 9.873 1.00 72.31 114 ILE A C 1
ATOM 929 O O . ILE A 1 114 ? 21.197 5.356 11.099 1.00 72.31 114 ILE A O 1
ATOM 933 N N . PRO A 1 115 ? 22.186 5.995 9.177 1.00 79.50 115 PRO A N 1
ATOM 934 C CA . PRO A 1 115 ? 23.397 6.495 9.815 1.00 79.50 115 PRO A CA 1
ATOM 935 C C . PRO A 1 115 ? 23.092 7.574 10.863 1.00 79.50 115 PRO A C 1
ATOM 937 O O . PRO A 1 115 ? 22.368 8.527 10.576 1.00 79.50 115 PRO A O 1
ATOM 940 N N . SER A 1 116 ? 23.692 7.461 12.053 1.00 79.31 116 SER A N 1
ATOM 941 C CA . SER A 1 116 ? 23.503 8.401 13.176 1.00 79.31 116 SER A CA 1
ATOM 942 C C . SER A 1 116 ? 23.588 9.896 12.791 1.00 79.31 116 SER A C 1
ATOM 944 O O . SER A 1 116 ? 22.708 10.657 13.200 1.00 79.31 116 SER A O 1
ATOM 946 N N . PRO A 1 117 ? 24.522 10.340 11.916 1.00 85.56 117 PRO A N 1
ATOM 947 C CA . PRO A 1 117 ? 24.586 11.742 11.484 1.00 85.56 117 PRO A CA 1
ATOM 948 C C . PRO A 1 117 ? 23.314 12.259 10.795 1.00 85.56 117 PRO A C 1
ATOM 950 O O . PRO A 1 117 ? 23.032 13.453 10.825 1.00 85.56 117 PRO A O 1
ATOM 953 N N . LEU A 1 118 ? 22.530 11.370 10.181 1.00 79.50 118 LEU A N 1
ATOM 954 C CA . LEU A 1 118 ? 21.325 11.724 9.433 1.00 79.50 118 LEU A CA 1
ATOM 955 C C . LEU A 1 118 ? 20.061 11.711 10.302 1.00 79.50 118 LEU A C 1
ATOM 957 O O . LEU A 1 118 ? 19.011 12.156 9.846 1.00 79.50 118 LEU A O 1
ATOM 961 N N . HIS A 1 119 ? 20.130 11.245 11.556 1.00 80.12 119 HIS A N 1
ATOM 962 C CA . HIS A 1 119 ? 18.950 11.143 12.427 1.00 80.12 119 HIS A CA 1
ATOM 963 C C . HIS A 1 119 ? 18.309 12.507 12.695 1.00 80.12 119 HIS A C 1
ATOM 965 O O . HIS A 1 119 ? 17.086 12.612 12.671 1.00 80.12 119 HIS A O 1
ATOM 971 N N . ALA A 1 120 ? 19.112 13.552 12.920 1.00 81.25 120 ALA A N 1
ATOM 972 C CA . ALA A 1 120 ? 18.606 14.907 13.150 1.00 81.25 120 ALA A CA 1
ATOM 973 C C . ALA A 1 120 ? 17.870 15.458 11.918 1.00 81.25 120 ALA A C 1
ATOM 975 O O . ALA A 1 120 ? 16.776 16.005 12.045 1.00 81.25 120 ALA A O 1
ATOM 976 N N . TRP A 1 121 ? 18.433 15.238 10.726 1.00 83.06 121 TRP A N 1
ATOM 977 C CA . TRP A 1 121 ? 17.824 15.643 9.461 1.00 83.06 121 TR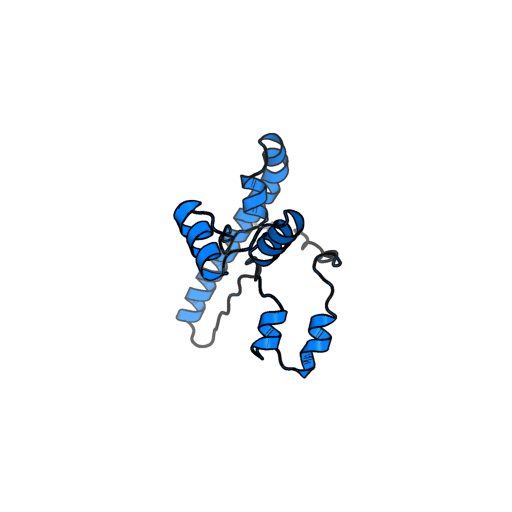P A CA 1
ATOM 978 C C . TRP A 1 121 ? 16.513 14.891 9.194 1.00 83.06 121 TRP A C 1
ATOM 980 O O . TRP A 1 121 ? 15.487 15.527 8.971 1.00 83.06 121 TRP A O 1
ATOM 990 N N . TYR A 1 122 ? 16.494 13.559 9.332 1.00 72.75 122 TYR A N 1
ATOM 991 C CA . TYR A 1 122 ? 15.274 12.758 9.153 1.00 72.75 122 TYR A CA 1
ATOM 992 C C . TYR A 1 122 ? 14.158 13.156 10.128 1.00 72.75 122 TYR A C 1
ATOM 994 O O . TYR A 1 122 ? 12.995 13.201 9.738 1.00 72.75 122 TYR A O 1
ATOM 1002 N N . ARG A 1 123 ? 14.495 13.482 11.384 1.00 74.56 123 ARG A N 1
ATOM 1003 C CA . ARG A 1 123 ? 13.523 13.967 12.382 1.00 74.56 123 ARG A CA 1
ATOM 1004 C C . ARG A 1 123 ? 12.989 15.367 12.079 1.00 74.56 123 ARG A C 1
ATOM 1006 O O . ARG A 1 123 ? 11.928 15.712 12.584 1.00 74.56 123 ARG A O 1
ATOM 1013 N N . SER A 1 124 ? 13.717 16.160 11.295 1.00 80.44 124 SER A N 1
ATOM 1014 C CA . SER A 1 124 ? 13.307 17.509 10.891 1.00 80.44 124 SER A CA 1
ATOM 1015 C C . SER A 1 124 ? 12.403 17.539 9.656 1.00 80.44 124 SER A C 1
ATOM 1017 O O . SER A 1 124 ? 11.865 18.595 9.332 1.00 80.44 124 SER A O 1
ATOM 1019 N N . LEU A 1 125 ? 12.231 16.404 8.964 1.00 75.25 125 LEU A N 1
ATOM 1020 C CA . LEU A 1 125 ? 11.384 16.342 7.779 1.00 75.25 125 LEU A CA 1
ATOM 1021 C C . LEU A 1 125 ? 9.911 16.603 8.146 1.00 75.25 125 LEU A C 1
ATOM 1023 O O . LEU A 1 125 ? 9.421 16.078 9.151 1.00 75.25 125 LEU A O 1
ATOM 1027 N N . PRO A 1 126 ? 9.190 17.394 7.335 1.00 65.94 126 PRO A N 1
ATOM 1028 C CA . PRO A 1 126 ? 7.782 17.676 7.567 1.00 65.94 126 PRO A CA 1
ATOM 1029 C C . PRO A 1 126 ? 6.959 16.382 7.545 1.00 65.94 126 PRO A C 1
ATOM 1031 O O . PRO A 1 126 ? 7.135 15.519 6.686 1.00 65.94 126 PRO A O 1
ATOM 1034 N N . SER A 1 127 ? 6.040 16.245 8.503 1.00 56.94 127 SER A N 1
ATOM 1035 C CA . SER A 1 127 ? 5.083 15.133 8.511 1.00 56.94 127 SER A CA 1
ATOM 1036 C C . SER A 1 127 ? 4.128 15.234 7.314 1.00 56.94 127 SER A C 1
ATOM 1038 O O . SER A 1 127 ? 3.898 16.329 6.793 1.00 56.94 127 SER A O 1
ATOM 1040 N N . SER A 1 128 ? 3.509 14.123 6.908 1.00 54.69 128 SER A N 1
ATOM 1041 C CA . SER A 1 128 ? 2.534 14.095 5.803 1.00 54.69 128 SER A CA 1
ATOM 1042 C C . SER A 1 128 ? 1.350 15.057 5.988 1.00 54.69 128 SER A C 1
ATOM 1044 O O . SER A 1 128 ? 0.702 15.408 5.012 1.00 54.69 128 SER A O 1
ATOM 1046 N N . CYS A 1 129 ? 1.083 15.533 7.210 1.00 49.75 129 CYS A N 1
ATOM 1047 C CA . CYS A 1 129 ? 0.067 16.555 7.482 1.00 49.75 129 CYS A CA 1
ATOM 1048 C C . CYS A 1 129 ? 0.481 17.988 7.088 1.00 49.75 129 CYS A C 1
ATOM 1050 O O . CYS A 1 129 ? -0.356 18.883 7.127 1.00 49.75 129 CYS A O 1
ATOM 1052 N N . SER A 1 130 ? 1.753 18.229 6.753 1.00 50.62 130 SER A N 1
ATOM 1053 C CA . SER A 1 130 ? 2.319 19.575 6.527 1.00 50.62 130 SER A CA 1
ATOM 1054 C C . SER A 1 130 ? 2.804 19.836 5.097 1.00 50.62 130 SER A C 1
ATOM 1056 O O . SER A 1 130 ? 3.313 20.917 4.818 1.00 50.62 130 SER A O 1
ATOM 1058 N N . ILE A 1 131 ? 2.653 18.868 4.191 1.00 56.28 131 ILE A N 1
ATOM 1059 C CA . ILE A 1 131 ? 3.128 18.972 2.808 1.00 56.28 131 ILE A CA 1
ATOM 1060 C C . ILE A 1 131 ? 1.915 19.127 1.887 1.00 56.28 131 ILE A C 1
ATOM 1062 O O . ILE A 1 131 ? 1.065 18.242 1.827 1.00 56.28 131 ILE A O 1
ATOM 1066 N N . GLN A 1 132 ? 1.837 20.251 1.173 1.00 54.41 132 GLN A N 1
ATOM 1067 C CA . GLN A 1 132 ? 0.987 20.374 -0.011 1.00 54.41 132 GLN A CA 1
ATOM 1068 C C . GLN A 1 132 ? 1.762 19.805 -1.200 1.00 54.41 132 GLN A C 1
ATOM 1070 O O . GLN A 1 132 ? 2.918 20.172 -1.408 1.00 54.41 132 GLN A O 1
ATOM 1075 N N . ASP A 1 133 ? 1.150 18.887 -1.945 1.00 47.12 133 ASP A N 1
ATOM 1076 C CA . ASP A 1 133 ? 1.745 18.346 -3.164 1.00 47.12 133 ASP A CA 1
ATOM 1077 C C . ASP A 1 133 ? 1.707 19.428 -4.252 1.00 47.12 133 ASP A C 1
ATOM 1079 O O . ASP A 1 133 ? 0.648 19.769 -4.772 1.00 47.12 133 ASP A O 1
ATOM 1083 N N . VAL A 1 134 ? 2.860 20.046 -4.510 1.00 55.16 134 VAL A N 1
ATOM 1084 C CA . VAL A 1 134 ? 3.044 21.117 -5.507 1.00 55.16 134 VAL A CA 1
ATOM 1085 C C . VAL A 1 134 ? 3.542 20.581 -6.850 1.00 55.16 134 VAL A C 1
ATOM 1087 O O . VAL A 1 134 ? 3.928 21.368 -7.715 1.00 55.16 134 VAL A O 1
ATOM 1090 N N . THR A 1 135 ? 3.558 19.259 -7.057 1.00 54.00 135 THR A N 1
ATOM 1091 C CA . THR A 1 135 ? 3.897 18.730 -8.380 1.00 54.00 135 THR A CA 1
ATOM 1092 C C . THR A 1 135 ? 2.802 19.096 -9.380 1.00 54.00 135 THR A C 1
ATOM 1094 O O . THR A 1 135 ? 1.658 18.670 -9.267 1.00 54.00 135 THR A O 1
ATOM 1097 N N . ALA A 1 136 ? 3.154 19.946 -10.348 1.00 53.69 136 ALA A N 1
ATOM 1098 C CA . ALA A 1 136 ? 2.285 20.245 -11.474 1.00 53.69 136 ALA A CA 1
ATOM 1099 C C . ALA A 1 136 ? 2.028 18.950 -12.252 1.00 53.69 136 ALA A C 1
ATOM 1101 O O . ALA A 1 136 ? 2.973 18.227 -12.583 1.00 53.69 136 ALA A O 1
ATOM 1102 N N . GLU A 1 137 ? 0.757 18.657 -12.523 1.00 53.97 137 GLU A N 1
ATOM 1103 C CA . GLU A 1 137 ? 0.390 17.544 -13.389 1.00 53.97 137 GLU A CA 1
ATOM 1104 C C . GLU A 1 137 ? 1.024 17.769 -14.773 1.00 53.97 137 GLU A C 1
ATOM 1106 O O . GLU A 1 137 ? 0.989 18.895 -15.285 1.00 53.97 137 GLU A O 1
ATOM 1111 N N . PRO A 1 138 ? 1.673 16.751 -15.366 1.00 52.59 138 PRO A N 1
ATOM 1112 C CA . PRO A 1 138 ? 2.246 16.893 -16.695 1.00 52.59 138 PRO A CA 1
ATOM 1113 C C . PRO A 1 138 ? 1.131 17.244 -17.682 1.00 52.59 138 PRO A C 1
ATOM 1115 O O . PRO A 1 138 ? 0.105 16.571 -17.727 1.00 52.59 138 PRO A O 1
ATOM 1118 N N . SER A 1 139 ? 1.330 18.317 -18.451 1.00 53.16 139 SER A N 1
ATOM 1119 C CA . SER A 1 139 ? 0.388 18.736 -19.484 1.00 53.16 139 SER A CA 1
ATOM 1120 C C . SER A 1 139 ? 0.258 17.641 -20.538 1.00 53.16 139 SER A C 1
ATOM 1122 O O . SER A 1 139 ? 1.265 17.263 -21.142 1.00 53.16 139 SER A O 1
ATOM 1124 N N . GLU A 1 140 ? -0.967 17.186 -20.777 1.00 51.66 140 GLU A N 1
ATOM 1125 C CA . GLU A 1 140 ? -1.350 16.367 -21.927 1.00 51.66 140 GLU A CA 1
ATOM 1126 C C . GLU A 1 140 ? -1.149 17.181 -23.213 1.00 51.66 140 GLU A C 1
ATOM 1128 O O . GLU A 1 140 ? -2.056 17.839 -23.704 1.00 51.66 140 GLU A O 1
ATOM 1133 N N . ASN A 1 141 ? 0.073 17.201 -23.730 1.00 44.22 141 ASN A N 1
ATOM 1134 C CA . ASN A 1 141 ? 0.336 17.539 -25.120 1.00 44.22 141 ASN A CA 1
ATOM 1135 C C . ASN A 1 141 ? 1.147 16.375 -25.682 1.00 44.22 141 ASN A C 1
ATOM 1137 O O . ASN A 1 141 ? 2.377 16.419 -25.686 1.00 44.22 141 ASN A O 1
ATOM 1141 N N . ASP A 1 142 ? 0.440 15.314 -26.070 1.00 44.84 142 ASP A N 1
ATOM 1142 C CA . ASP A 1 142 ? 0.958 14.293 -26.978 1.00 44.84 142 ASP A CA 1
ATOM 1143 C C . ASP A 1 142 ? 1.160 14.951 -28.356 1.00 44.84 142 ASP A C 1
ATOM 1145 O O . ASP A 1 142 ? 0.193 15.462 -28.922 1.00 44.84 142 ASP A O 1
ATOM 1149 N N . PRO A 1 143 ? 2.381 14.987 -28.918 1.00 43.88 143 PRO A N 1
ATOM 1150 C CA . PRO A 1 143 ? 2.615 15.467 -30.272 1.00 43.88 143 PRO A CA 1
ATOM 1151 C C . PRO A 1 143 ? 2.598 14.300 -31.272 1.00 43.88 143 PRO A C 1
ATOM 1153 O O . PRO A 1 143 ? 3.527 14.170 -32.059 1.00 43.88 143 PRO A O 1
ATOM 1156 N N . ASP A 1 144 ? 1.566 13.455 -31.227 1.00 44.03 144 ASP A N 1
ATOM 1157 C CA . ASP A 1 144 ? 1.367 12.358 -32.185 1.00 44.03 144 ASP A CA 1
ATOM 1158 C C . ASP A 1 144 ? -0.054 12.420 -32.784 1.00 44.03 144 ASP A C 1
ATOM 1160 O O . ASP A 1 144 ? -0.840 11.481 -32.684 1.00 44.03 144 ASP A O 1
ATOM 1164 N N . GLU A 1 145 ? -0.392 13.540 -33.425 1.00 49.44 145 GLU A N 1
ATOM 1165 C CA . GLU A 1 145 ? -1.422 13.582 -34.471 1.00 49.44 145 GLU A CA 1
ATOM 1166 C C . GLU A 1 145 ? -0.875 14.365 -35.680 1.00 49.44 145 GLU A C 1
ATOM 1168 O O . GLU A 1 145 ? -0.279 15.426 -35.508 1.00 49.44 145 GLU A O 1
ATOM 1173 N N . GLU A 1 146 ? -1.128 13.823 -36.882 1.00 42.97 146 GLU A N 1
ATOM 1174 C CA . GLU A 1 146 ? -0.738 14.275 -38.239 1.00 42.97 146 GLU A CA 1
ATOM 1175 C C . GLU A 1 146 ? 0.656 13.769 -38.699 1.00 42.97 146 GLU A C 1
ATOM 1177 O O . GLU A 1 146 ? 1.676 14.068 -38.097 1.00 42.97 146 GLU A O 1
ATOM 1182 N N . GLU A 1 147 ? 0.815 12.927 -39.730 1.00 38.94 147 GLU A N 1
ATOM 1183 C CA . GLU A 1 147 ? 0.198 12.956 -41.062 1.00 38.94 147 GLU A CA 1
ATOM 1184 C C . GLU A 1 147 ? -0.004 11.536 -41.655 1.00 38.94 147 GLU A C 1
ATOM 1186 O O . GLU A 1 147 ? 0.954 10.836 -41.980 1.00 38.94 147 GLU A O 1
ATOM 1191 N N . GLU A 1 148 ? -1.254 11.144 -41.918 1.00 44.38 148 GLU A N 1
ATOM 1192 C CA . GLU A 1 148 ? -1.586 10.306 -43.081 1.00 44.38 148 GLU A CA 1
ATOM 1193 C C . GLU A 1 148 ? -2.412 11.167 -44.039 1.00 44.38 148 GLU A C 1
ATOM 1195 O O . GLU A 1 148 ? -3.613 11.358 -43.843 1.00 44.38 148 GLU A O 1
ATOM 1200 N N . ASN A 1 149 ? -1.765 11.724 -45.066 1.00 45.16 149 ASN A N 1
ATOM 1201 C CA . ASN A 1 149 ? -2.460 12.261 -46.235 1.00 45.16 149 ASN A CA 1
ATOM 1202 C C . ASN A 1 149 ? -1.526 12.331 -47.459 1.00 45.16 149 ASN A C 1
ATOM 1204 O O . ASN A 1 149 ? -0.900 13.361 -47.697 1.00 45.16 149 ASN A O 1
ATOM 1208 N N . TYR A 1 150 ? -1.379 11.211 -48.179 1.00 43.97 150 TYR A N 1
ATOM 1209 C CA . TYR A 1 150 ? -1.666 11.006 -49.618 1.00 43.97 150 TYR A CA 1
ATOM 1210 C C . TYR A 1 150 ? -1.011 9.716 -50.133 1.00 43.97 150 TYR A C 1
ATOM 1212 O O . TYR A 1 150 ? 0.206 9.533 -49.907 1.00 43.97 150 TYR A O 1
#

Solvent-accessible surface area (backbone atoms only — not comparable to full-atom values): 9746 Å² total; per-residue (Å²): 106,70,66,60,50,45,52,51,20,59,76,66,78,42,88,67,75,55,72,68,59,50,51,47,44,41,49,65,76,68,59,53,70,80,84,74,77,74,80,80,63,47,65,69,62,51,51,54,69,72,42,52,81,69,55,34,62,72,45,42,60,63,51,50,54,52,51,52,52,49,52,52,52,53,49,52,52,50,51,43,50,54,47,34,73,74,34,89,89,46,81,74,85,87,78,76,82,74,52,74,77,85,67,60,67,67,62,34,56,76,66,59,72,49,58,74,89,48,49,66,60,65,72,65,54,78,53,86,92,71,62,79,88,77,76,76,77,82,78,92,72,80,91,83,77,89,85,93,85,133

Sequence (150 aa):
MYNLFMEKCNENQSIGVSMITYRRIFGTEYNMSFFKPKKDQCSTCNEYQKASTEEKLSLKLKYKEHLQRKEASMKNKEEDKKRAASDKSFKSITCDMQSVLQIPISQLCENNIIPSPLHAWYRSLPSSCSIQDVTAEPSENDPDEEEENY

Secondary structure (DSSP, 8-state):
-HHHHHHHHHHTT-PPPPHHHHHHHHHHTS------PPSS--HHHHHHHHS-HHHHHHHHHHHHHHHHHHHHHHHHHHHHHHHHHH-TT-------SSS-----HHHHHHTT-S-GGGHHHHHHSPPTTS-----PPPP-----------